Protein AF-A0A953DY72-F1 (afdb_monomer_lite)

Radius of gyration: 20.46 Å; chains: 1; bounding box: 39×25×56 Å

Secondary structure (DSSP, 8-state):
--------HHHHHHHHHHHHHHHHHHHHHHHHHHHTS-HHHHH---

Foldseek 3Di:
DDDPPPDPVVVVVVVVVVVVCVVCVVVVVVVVVLVPDDVVCNVPPD

Structure (mmCIF, N/CA/C/O backbone):
data_AF-A0A953DY72-F1
#
_entry.id   AF-A0A953DY72-F1
#
loop_
_atom_site.group_PDB
_atom_site.id
_atom_site.type_symbol
_atom_site.label_atom_id
_atom_site.label_alt_id
_atom_site.label_comp_id
_atom_site.label_asym_id
_atom_site.label_entity_id
_atom_site.label_seq_id
_atom_site.pdbx_PDB_ins_code
_atom_site.Cartn_x
_atom_site.Cartn_y
_atom_site.Cartn_z
_atom_site.occupancy
_atom_site.B_iso_or_equiv
_atom_site.auth_seq_id
_atom_site.auth_comp_id
_atom_site.auth_asym_id
_atom_site.auth_atom_id
_atom_site.pdbx_PDB_model_num
ATOM 1 N N . LEU A 1 1 ? 20.063 19.750 -32.493 1.00 49.78 1 LEU A N 1
ATOM 2 C CA . LEU A 1 1 ? 20.063 18.408 -31.871 1.00 49.78 1 LEU A CA 1
ATOM 3 C C . LEU A 1 1 ? 18.628 17.898 -31.835 1.00 49.78 1 LEU A C 1
ATOM 5 O O . LEU A 1 1 ? 17.793 18.575 -31.251 1.00 49.78 1 LEU A O 1
ATOM 9 N N . LYS A 1 2 ? 18.330 16.759 -32.469 1.00 54.81 2 LYS A N 1
ATOM 10 C CA . LYS A 1 2 ? 17.046 16.063 -32.312 1.00 54.81 2 LYS A CA 1
ATOM 11 C C . LYS A 1 2 ? 17.205 15.116 -31.121 1.00 54.81 2 LYS A C 1
ATOM 13 O O . LYS A 1 2 ? 17.950 14.149 -31.217 1.00 54.81 2 LYS A O 1
ATOM 18 N N . ALA A 1 3 ? 16.610 15.464 -29.985 1.00 68.56 3 ALA A N 1
ATOM 19 C CA . ALA A 1 3 ? 16.533 14.561 -28.846 1.00 68.56 3 ALA A CA 1
ATOM 20 C C . ALA A 1 3 ? 15.360 13.611 -29.099 1.00 68.56 3 ALA A C 1
ATOM 22 O O . ALA A 1 3 ? 14.204 14.029 -29.036 1.00 68.56 3 ALA A O 1
ATOM 23 N N . ASP A 1 4 ? 15.653 12.357 -29.429 1.00 64.81 4 ASP A N 1
ATOM 24 C CA . ASP A 1 4 ? 14.636 11.313 -29.414 1.00 64.81 4 ASP A CA 1
ATOM 25 C C . ASP A 1 4 ? 14.339 11.001 -27.943 1.00 64.81 4 ASP A C 1
ATOM 27 O O . ASP A 1 4 ? 15.134 10.378 -27.237 1.00 64.81 4 ASP A O 1
ATOM 31 N N . VAL A 1 5 ? 13.222 11.534 -27.443 1.00 71.94 5 VAL A N 1
ATOM 32 C CA . VAL A 1 5 ? 12.762 11.278 -26.078 1.00 71.94 5 VAL A CA 1
ATOM 33 C C . VAL A 1 5 ? 12.285 9.832 -26.018 1.00 71.94 5 VAL A C 1
ATOM 35 O O . VAL A 1 5 ? 11.167 9.505 -26.415 1.00 71.94 5 VAL A O 1
ATOM 38 N N . ILE A 1 6 ? 13.157 8.949 -25.542 1.00 76.06 6 ILE A N 1
ATOM 39 C CA . ILE A 1 6 ? 12.817 7.555 -25.267 1.00 76.06 6 ILE A CA 1
ATOM 40 C C . ILE A 1 6 ? 11.988 7.550 -23.982 1.00 76.06 6 ILE A C 1
ATOM 42 O O . ILE A 1 6 ? 12.531 7.576 -22.880 1.00 76.06 6 ILE A O 1
ATOM 46 N N . PHE A 1 7 ? 10.660 7.572 -24.121 1.00 79.31 7 PHE A N 1
ATOM 47 C CA . PHE A 1 7 ? 9.746 7.474 -22.985 1.00 79.31 7 PHE A CA 1
ATOM 48 C C . PHE A 1 7 ? 9.782 6.050 -22.403 1.00 79.31 7 PHE A C 1
ATOM 50 O O . PHE A 1 7 ? 9.421 5.093 -23.094 1.00 79.31 7 PHE A O 1
ATOM 57 N N . PRO A 1 8 ? 10.192 5.871 -21.133 1.00 85.50 8 PRO A N 1
ATOM 58 C CA . PRO A 1 8 ? 10.332 4.552 -20.531 1.00 85.50 8 PRO A CA 1
ATOM 59 C C . PRO A 1 8 ? 8.977 4.039 -20.018 1.00 85.50 8 PRO A C 1
ATOM 61 O O . PRO A 1 8 ? 8.728 3.985 -18.813 1.00 85.50 8 PRO A O 1
ATOM 64 N N . TYR A 1 9 ? 8.089 3.641 -20.934 1.00 87.56 9 TYR A N 1
ATOM 65 C CA . TYR A 1 9 ? 6.729 3.185 -20.608 1.00 87.56 9 TYR A CA 1
ATOM 66 C C . TYR A 1 9 ? 6.692 2.045 -19.578 1.00 87.56 9 TYR A C 1
ATOM 68 O O . TYR A 1 9 ? 5.834 2.046 -18.698 1.00 87.56 9 TYR A O 1
ATOM 76 N N . GLY A 1 10 ? 7.651 1.112 -19.629 1.00 90.81 10 GLY A N 1
ATOM 77 C CA . GLY A 1 10 ? 7.748 0.021 -18.652 1.00 90.81 10 GLY A CA 1
ATOM 78 C C . GLY A 1 10 ? 7.942 0.517 -17.215 1.00 90.81 10 GLY A C 1
ATOM 79 O O . GLY A 1 10 ? 7.254 0.060 -16.306 1.00 90.81 10 GLY A O 1
ATOM 80 N N . TRP A 1 11 ? 8.812 1.511 -17.014 1.00 91.00 11 TRP A N 1
ATOM 81 C CA . TRP A 1 11 ? 9.059 2.108 -15.697 1.00 91.00 11 TRP A CA 1
ATOM 82 C C . TRP A 1 11 ? 7.891 2.972 -15.221 1.00 91.00 11 TRP A C 1
ATOM 84 O O . TRP A 1 11 ? 7.585 2.978 -14.031 1.00 91.00 11 TRP A O 1
ATOM 94 N N . ALA A 1 12 ? 7.198 3.651 -16.140 1.00 93.06 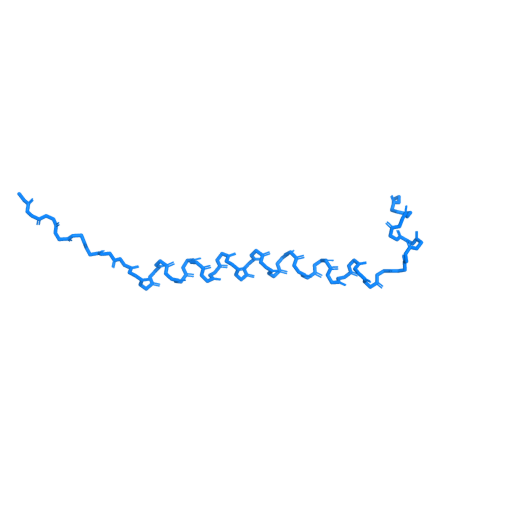12 ALA A N 1
ATOM 95 C CA . ALA A 1 12 ? 5.997 4.416 -15.812 1.00 93.06 12 ALA A CA 1
ATOM 96 C C . ALA A 1 12 ? 4.871 3.509 -15.283 1.00 93.06 12 ALA A C 1
ATOM 98 O O . ALA A 1 12 ? 4.279 3.795 -14.242 1.00 93.06 12 ALA A O 1
ATOM 99 N N . VAL A 1 13 ? 4.614 2.383 -15.957 1.00 95.94 13 VAL A N 1
ATOM 100 C CA . VAL A 1 13 ?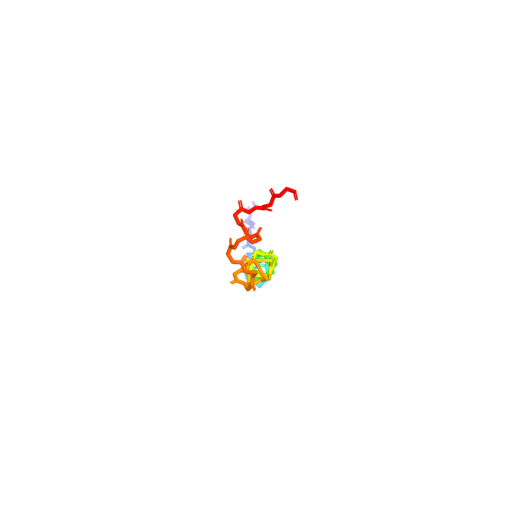 3.605 1.404 -15.523 1.00 95.94 13 VAL A CA 1
ATOM 101 C C . VAL A 1 13 ? 4.021 0.729 -14.219 1.00 95.94 13 VAL A C 1
ATOM 103 O O . VAL A 1 13 ? 3.201 0.606 -13.311 1.00 95.94 13 VAL A O 1
ATOM 106 N N . ALA A 1 14 ? 5.293 0.343 -14.083 1.00 95.75 14 ALA A N 1
ATOM 107 C CA . ALA A 1 14 ? 5.803 -0.227 -12.840 1.00 95.75 14 ALA A CA 1
ATOM 108 C C . ALA A 1 14 ? 5.618 0.738 -11.657 1.00 95.75 14 ALA A C 1
ATOM 110 O O . ALA A 1 14 ? 5.131 0.328 -10.605 1.00 95.75 14 ALA A O 1
ATOM 111 N N . GLY A 1 15 ? 5.922 2.026 -11.843 1.00 95.81 15 GLY A N 1
ATOM 112 C CA . GLY A 1 15 ? 5.705 3.055 -10.827 1.00 95.81 15 GLY A CA 1
ATOM 113 C C . GLY A 1 15 ? 4.237 3.181 -10.417 1.00 95.81 15 GLY A C 1
ATOM 114 O O . GLY A 1 15 ? 3.939 3.182 -9.223 1.00 95.81 15 GLY A O 1
ATOM 115 N N . LEU A 1 16 ? 3.324 3.213 -11.393 1.00 96.31 16 LEU A N 1
ATOM 116 C CA . LEU A 1 16 ? 1.882 3.283 -11.144 1.00 96.31 16 LEU A CA 1
ATOM 117 C C . LEU A 1 16 ? 1.368 2.062 -10.369 1.00 96.31 16 LEU A C 1
ATOM 119 O O . LEU A 1 16 ? 0.562 2.198 -9.449 1.00 96.31 16 LEU A O 1
ATOM 123 N N . LEU A 1 17 ? 1.838 0.866 -10.721 1.00 97.44 17 LEU A N 1
ATOM 124 C CA . LEU A 1 17 ? 1.437 -0.366 -10.045 1.00 97.44 17 LEU A CA 1
ATOM 125 C C . LEU A 1 17 ? 1.963 -0.417 -8.613 1.00 97.44 17 LEU A C 1
ATOM 127 O O . LEU A 1 17 ? 1.208 -0.744 -7.701 1.00 97.44 17 LEU A O 1
ATOM 131 N N . VAL A 1 18 ? 3.229 -0.059 -8.400 1.00 97.12 18 VAL A N 1
ATOM 132 C CA . VAL A 1 18 ? 3.854 -0.088 -7.073 1.00 97.12 18 VAL A CA 1
ATOM 133 C C . VAL A 1 18 ? 3.195 0.922 -6.136 1.00 97.12 18 VAL A C 1
ATOM 135 O O . VAL A 1 18 ? 2.829 0.558 -5.018 1.00 97.12 18 VAL A O 1
ATOM 138 N N . CYS A 1 19 ? 2.983 2.168 -6.574 1.00 96.38 19 CYS A N 1
ATOM 139 C CA . CYS A 1 19 ? 2.349 3.174 -5.721 1.00 96.38 19 CYS A CA 1
ATOM 140 C C . CYS A 1 19 ? 0.892 2.811 -5.397 1.00 96.38 19 CYS A C 1
ATOM 142 O O . CYS A 1 19 ? 0.474 2.943 -4.247 1.00 96.38 19 CYS A O 1
ATOM 144 N N . SER A 1 20 ? 0.150 2.273 -6.371 1.00 97.06 20 SER A N 1
ATOM 145 C CA . SER A 1 20 ? -1.231 1.825 -6.172 1.00 97.06 20 SER A CA 1
ATOM 146 C C . SER A 1 20 ? -1.301 0.632 -5.221 1.00 97.06 20 SER A C 1
ATOM 148 O O . SER A 1 20 ? -2.112 0.632 -4.301 1.00 97.06 20 SER A O 1
ATOM 150 N N . ALA A 1 21 ? -0.427 -0.363 -5.391 1.00 97.31 21 ALA A N 1
ATOM 151 C CA . ALA A 1 21 ? -0.380 -1.539 -4.528 1.00 97.31 21 ALA A CA 1
ATOM 152 C C . ALA A 1 21 ? -0.044 -1.172 -3.077 1.00 97.31 21 ALA A C 1
ATOM 154 O O . ALA A 1 21 ? -0.695 -1.665 -2.158 1.00 97.31 21 ALA A O 1
ATOM 155 N N . ILE A 1 22 ? 0.927 -0.279 -2.863 1.00 96.88 22 ILE A N 1
ATOM 156 C CA . ILE A 1 22 ? 1.285 0.201 -1.523 1.00 96.88 22 ILE A CA 1
ATOM 157 C C . ILE A 1 22 ? 0.129 1.013 -0.929 1.00 96.88 22 ILE A C 1
ATOM 159 O 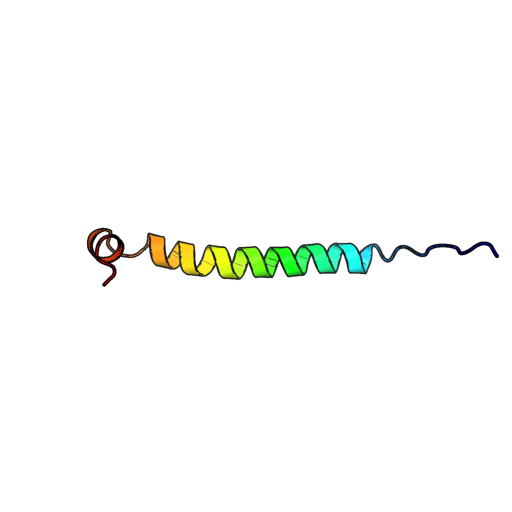O . ILE A 1 22 ? -0.304 0.723 0.184 1.00 96.88 22 ILE A O 1
ATOM 163 N N . GLY A 1 23 ? -0.410 1.988 -1.666 1.00 96.19 23 GLY A N 1
ATOM 164 C CA . GLY A 1 23 ? -1.504 2.835 -1.184 1.00 96.19 23 GLY A CA 1
ATOM 165 C C . GLY A 1 23 ? -2.751 2.032 -0.813 1.00 96.19 23 GLY A C 1
ATOM 166 O O . GLY A 1 23 ? -3.305 2.205 0.272 1.00 96.19 23 GLY A O 1
ATOM 167 N N . ILE A 1 24 ? -3.153 1.095 -1.674 1.00 96.75 24 ILE A N 1
ATOM 168 C CA . ILE A 1 24 ? -4.290 0.209 -1.412 1.00 96.75 24 ILE A CA 1
ATOM 169 C C . ILE A 1 24 ? -3.955 -0.772 -0.291 1.00 96.75 24 ILE A C 1
ATOM 171 O O . ILE A 1 24 ? -4.778 -0.956 0.594 1.00 96.75 24 ILE A O 1
ATOM 175 N N . GLY A 1 25 ? -2.768 -1.378 -0.269 1.00 96.62 25 GLY A N 1
ATOM 176 C CA . GLY A 1 25 ? -2.386 -2.336 0.769 1.00 96.62 25 GLY A CA 1
ATOM 177 C C . GLY A 1 25 ? -2.414 -1.718 2.167 1.00 96.62 25 GLY A C 1
ATOM 178 O O . GLY A 1 25 ? -3.094 -2.226 3.060 1.00 96.62 25 GLY A O 1
ATOM 179 N N . PHE A 1 26 ? -1.740 -0.580 2.343 1.00 95.25 26 PHE A N 1
ATOM 180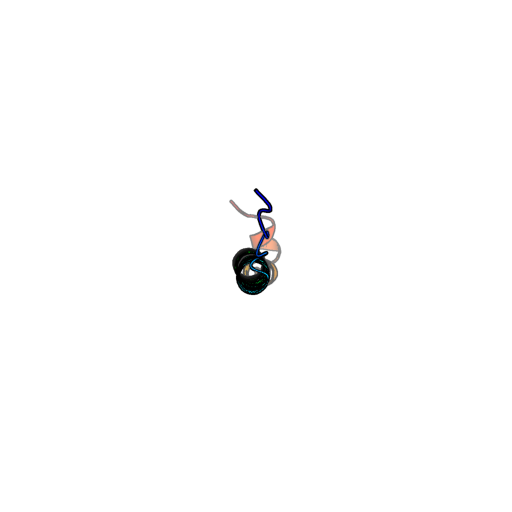 C CA . PHE A 1 26 ? -1.695 0.123 3.626 1.00 95.25 26 PHE A CA 1
ATOM 181 C C . PHE A 1 26 ? -2.997 0.845 3.980 1.00 95.25 26 PHE A C 1
ATOM 183 O O . PHE A 1 26 ? -3.207 1.115 5.156 1.00 95.25 26 PHE A O 1
ATOM 190 N N . GLY A 1 27 ? -3.876 1.142 3.021 1.00 95.19 27 GLY A N 1
ATOM 191 C CA . GLY A 1 27 ? -5.209 1.685 3.304 1.00 95.19 27 GLY A CA 1
ATOM 192 C C . GLY A 1 27 ? -6.233 0.601 3.645 1.00 95.19 27 GLY A C 1
ATOM 193 O O . GLY A 1 27 ? -6.957 0.698 4.635 1.00 95.19 27 GLY A O 1
ATOM 194 N N . LEU A 1 28 ? -6.273 -0.467 2.851 1.00 96.06 28 LEU A N 1
ATOM 195 C CA . LEU A 1 28 ? -7.276 -1.524 2.945 1.00 96.06 28 LEU A CA 1
ATOM 196 C C . LEU A 1 28 ? -7.030 -2.450 4.137 1.00 96.06 28 LEU A C 1
ATOM 198 O O . LEU A 1 28 ? -7.983 -2.831 4.809 1.00 96.06 28 LEU A O 1
ATOM 202 N N . TYR A 1 29 ? -5.773 -2.786 4.443 1.00 93.75 29 TYR A N 1
ATOM 203 C CA . TYR A 1 29 ? -5.442 -3.646 5.582 1.00 93.75 29 TYR A CA 1
ATOM 204 C C . TYR A 1 29 ? -5.935 -3.097 6.940 1.00 93.75 29 TYR A C 1
ATOM 206 O O . TYR A 1 29 ? -6.642 -3.815 7.655 1.00 93.75 29 TYR A O 1
ATOM 214 N N . PRO A 1 30 ? -5.625 -1.847 7.346 1.00 92.12 30 PRO A N 1
ATOM 215 C CA . PRO A 1 30 ? -6.167 -1.297 8.584 1.00 92.12 30 PRO A CA 1
ATOM 216 C C . PRO A 1 30 ? -7.677 -1.060 8.505 1.00 92.12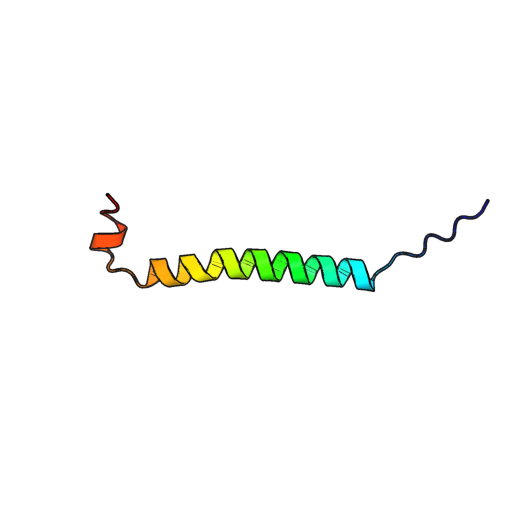 30 PRO A C 1
ATOM 218 O O . PRO A 1 30 ? -8.345 -1.287 9.507 1.00 92.12 30 PRO A O 1
ATOM 221 N N . ALA A 1 31 ? -8.227 -0.673 7.347 1.00 93.94 31 ALA A N 1
ATOM 222 C CA . ALA A 1 31 ? -9.671 -0.490 7.187 1.00 93.94 31 ALA A CA 1
ATOM 223 C C . ALA A 1 31 ? -10.441 -1.800 7.405 1.00 93.94 31 ALA A C 1
ATOM 225 O O . ALA A 1 31 ? -11.437 -1.825 8.123 1.00 93.94 31 ALA A O 1
ATOM 226 N N . TYR A 1 32 ? -9.936 -2.906 6.853 1.00 94.00 32 TYR A N 1
ATOM 227 C CA . TYR A 1 32 ? -10.498 -4.236 7.068 1.00 94.00 32 TYR A CA 1
ATOM 228 C C . TYR A 1 32 ? -10.432 -4.648 8.538 1.00 94.00 32 TYR A C 1
ATOM 230 O O . TYR A 1 32 ? -11.389 -5.197 9.080 1.00 94.00 32 TYR A O 1
ATOM 238 N N . ARG A 1 33 ? -9.314 -4.357 9.209 1.00 90.69 33 ARG A N 1
ATOM 239 C CA . ARG A 1 33 ? -9.195 -4.588 10.649 1.00 90.69 33 ARG A CA 1
ATOM 240 C C . ARG A 1 33 ? -10.255 -3.793 11.410 1.00 90.69 33 ARG A C 1
ATOM 242 O O . ARG A 1 33 ? -10.975 -4.397 12.188 1.00 90.69 33 ARG A O 1
ATOM 249 N N . ALA A 1 34 ? -10.377 -2.490 11.143 1.00 90.06 34 ALA A N 1
ATOM 250 C CA . ALA A 1 34 ? -11.318 -1.581 11.801 1.00 90.06 34 ALA A CA 1
ATOM 251 C C . ALA A 1 34 ? -12.784 -2.000 11.616 1.00 90.06 34 ALA A C 1
ATOM 253 O O . ALA A 1 34 ? -13.555 -1.971 12.570 1.00 90.06 34 ALA A O 1
ATOM 254 N N . ALA A 1 35 ? -13.148 -2.457 10.416 1.00 90.81 35 ALA A N 1
ATOM 255 C CA . ALA A 1 35 ? -14.491 -2.948 10.111 1.00 90.81 35 ALA A CA 1
ATOM 256 C C . ALA A 1 35 ? -14.885 -4.207 10.906 1.00 90.81 35 ALA A C 1
ATOM 258 O O . ALA A 1 35 ? -16.072 -4.488 11.045 1.00 90.81 35 ALA A O 1
ATOM 259 N N . ASN A 1 36 ? -13.907 -4.955 11.425 1.00 90.06 36 ASN A N 1
ATOM 260 C CA . ASN A 1 36 ? -14.134 -6.149 12.236 1.00 90.06 36 ASN A CA 1
ATOM 261 C C . ASN A 1 36 ? -14.098 -5.882 13.753 1.00 90.06 36 ASN A C 1
ATOM 263 O O . ASN A 1 36 ? -14.291 -6.824 14.522 1.00 90.06 36 ASN A O 1
ATOM 267 N N . LEU A 1 37 ? -13.852 -4.646 14.214 1.00 86.25 37 LEU A N 1
ATOM 268 C CA . LEU A 1 37 ? -13.987 -4.330 15.641 1.00 86.25 37 LEU A CA 1
ATOM 269 C C . LEU A 1 37 ? -15.462 -4.230 16.030 1.00 86.25 37 LEU A C 1
ATOM 271 O O . LEU A 1 37 ? -16.310 -3.797 15.247 1.00 86.25 37 LEU A O 1
ATOM 275 N N . HIS A 1 38 ? -15.768 -4.597 17.276 1.00 85.44 38 HIS A N 1
ATOM 276 C CA . HIS A 1 38 ? -17.104 -4.384 17.807 1.00 85.44 38 HIS A CA 1
ATOM 277 C C . HIS A 1 38 ? -17.440 -2.886 17.765 1.00 85.44 38 HIS A C 1
ATOM 279 O O . HIS A 1 38 ? -16.633 -2.064 18.200 1.00 85.44 38 HIS A O 1
ATOM 285 N N . PRO A 1 39 ? -18.642 -2.509 17.300 1.00 77.88 39 PRO A N 1
ATOM 286 C CA . PRO A 1 39 ? -18.999 -1.110 17.069 1.00 77.88 39 PRO A CA 1
ATOM 287 C C . PRO A 1 39 ? -18.899 -0.249 18.333 1.00 77.88 39 PRO A C 1
ATOM 289 O O . PRO A 1 39 ? -18.610 0.937 18.244 1.00 77.88 39 PRO A O 1
ATOM 292 N N . ILE A 1 40 ? -19.082 -0.848 19.515 1.00 80.81 40 ILE A N 1
ATOM 293 C CA . ILE A 1 40 ? -18.913 -0.163 20.801 1.00 80.81 40 ILE A CA 1
ATOM 294 C C . ILE A 1 40 ? -17.446 0.227 21.031 1.00 80.81 40 ILE A C 1
ATOM 296 O O . ILE A 1 40 ? -17.199 1.356 21.437 1.00 80.81 40 ILE A O 1
ATOM 300 N N . GLU A 1 41 ? -16.483 -0.654 20.735 1.00 79.38 41 GLU A N 1
ATOM 301 C CA . GLU A 1 41 ? -15.048 -0.330 20.808 1.00 79.38 41 GLU A CA 1
ATOM 302 C C . GLU A 1 41 ? -14.658 0.689 19.733 1.00 79.38 41 GLU A C 1
ATOM 304 O O . GLU A 1 41 ? -13.885 1.600 20.003 1.00 79.38 41 GLU A O 1
ATOM 309 N N . ALA A 1 42 ? -15.258 0.601 18.542 1.00 78.69 42 ALA A N 1
ATOM 310 C CA . ALA A 1 42 ? -14.996 1.550 17.463 1.00 78.69 42 ALA A CA 1
ATOM 311 C C . ALA A 1 42 ? -15.543 2.970 17.731 1.00 78.69 42 ALA A C 1
ATOM 313 O O . ALA A 1 42 ? -15.029 3.951 17.200 1.00 78.69 42 ALA A O 1
ATOM 314 N N . LEU A 1 43 ? -16.601 3.094 18.536 1.00 77.62 43 LEU A N 1
ATOM 315 C CA . LEU A 1 43 ? -17.177 4.377 18.970 1.00 77.62 43 LEU A CA 1
ATOM 316 C C . LEU A 1 43 ? -16.527 4.914 20.248 1.00 77.62 43 LEU A C 1
ATOM 318 O O . LEU A 1 43 ? -16.661 6.095 20.564 1.00 77.62 43 LEU A 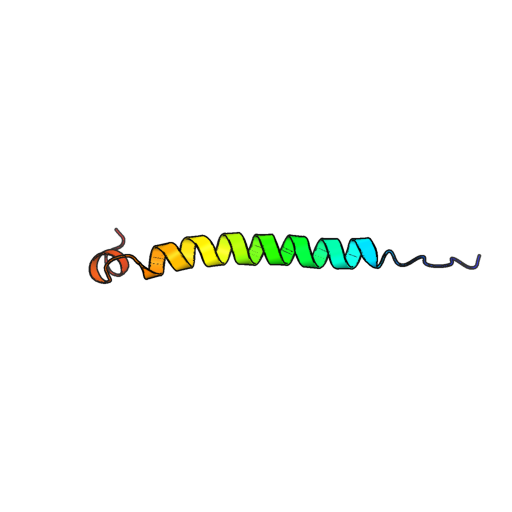O 1
ATOM 322 N N . ARG A 1 44 ? -15.847 4.040 20.988 1.00 84.44 44 ARG A N 1
ATOM 323 C CA . ARG A 1 44 ? -15.204 4.322 22.267 1.00 84.44 44 ARG A CA 1
ATOM 324 C C . ARG A 1 44 ? -13.709 4.053 22.155 1.00 84.44 44 ARG A C 1
ATOM 326 O O . ARG A 1 44 ? -13.131 3.365 22.987 1.00 84.44 44 ARG A O 1
ATOM 333 N N . TYR A 1 45 ? -13.112 4.593 21.095 1.00 66.44 45 TYR A N 1
ATOM 334 C CA . TYR A 1 45 ? -11.671 4.780 21.032 1.00 66.44 45 TYR A CA 1
ATOM 335 C C . TYR A 1 45 ? -11.302 5.881 22.032 1.00 66.44 45 TYR A C 1
ATOM 337 O O . TYR A 1 45 ? -11.348 7.066 21.706 1.00 66.44 45 TYR A O 1
ATOM 345 N N . GLU A 1 46 ? -11.016 5.470 23.263 1.00 62.12 46 GLU A N 1
ATOM 346 C CA . GLU A 1 46 ? -10.089 6.177 24.154 1.00 62.12 46 GLU A CA 1
ATOM 347 C C . GLU A 1 46 ? -8.667 5.654 23.917 1.00 62.12 46 GLU A C 1
ATOM 349 O O . GLU A 1 46 ? -8.524 4.433 23.656 1.00 62.12 46 GLU A O 1
#

pLDDT: mean 86.3, std 12.09, range [49.78, 97.44]

Sequence (46 aa):
LKADVIFPYGWAVAGLLVCSAIGIGFGLYPAYRAANLHPIEALRYE